Protein AF-A0A8Q3WLJ1-F1 (afdb_monomer)

Radius of gyration: 14.6 Å; Cα contacts (8 Å, |Δi|>4): 23; chains: 1; bounding box: 31×33×34 Å

InterPro domains:
  IPR040049 Ribosomal subunit protein mS25/mL61, mitochondrial [PTHR13274] (1-45)

Mean predicted aligned error: 11.58 Å

pLDDT: mean 70.31, std 15.2, range [31.91, 85.88]

Structure (mmCIF, N/CA/C/O backbone):
data_AF-A0A8Q3WLJ1-F1
#
_entry.id   AF-A0A8Q3WLJ1-F1
#
loop_
_atom_site.group_PDB
_atom_site.id
_atom_site.type_symbol
_atom_site.label_atom_id
_atom_site.label_alt_id
_atom_site.label_comp_id
_atom_site.label_asym_id
_atom_site.label_entity_id
_atom_site.label_seq_id
_atom_site.pdbx_PDB_ins_code
_atom_site.Cartn_x
_atom_site.Cartn_y
_atom_site.Cartn_z
_atom_site.occupancy
_atom_site.B_iso_or_equiv
_atom_site.auth_seq_id
_atom_site.auth_comp_id
_atom_site.auth_asym_id
_atom_site.auth_atom_id
_atom_site.pdbx_PDB_model_num
ATOM 1 N N . MET A 1 1 ? 15.062 -23.642 -0.218 1.00 54.94 1 MET A N 1
ATOM 2 C CA . MET A 1 1 ? 14.298 -23.254 -1.426 1.00 54.94 1 MET A CA 1
ATOM 3 C C . MET A 1 1 ? 14.362 -21.738 -1.573 1.00 54.94 1 MET A C 1
ATOM 5 O O . MET A 1 1 ? 13.996 -21.068 -0.614 1.00 54.94 1 MET A O 1
ATOM 9 N N . PRO A 1 2 ? 14.858 -21.185 -2.693 1.00 77.56 2 PRO A N 1
ATOM 10 C CA . PRO A 1 2 ? 14.873 -19.739 -2.908 1.00 77.56 2 PRO A CA 1
ATOM 11 C C . PRO A 1 2 ? 13.449 -19.212 -3.149 1.00 77.56 2 PRO A C 1
ATOM 13 O O . PRO A 1 2 ? 12.623 -19.877 -3.776 1.00 77.56 2 PRO A O 1
ATOM 16 N N . MET A 1 3 ? 13.145 -18.020 -2.634 1.00 77.44 3 MET A N 1
ATOM 17 C CA . MET A 1 3 ? 11.862 -17.358 -2.886 1.00 77.44 3 MET A CA 1
ATOM 18 C C . MET A 1 3 ? 11.712 -17.022 -4.376 1.00 77.44 3 MET A C 1
ATOM 20 O O . MET A 1 3 ? 12.601 -16.424 -4.972 1.00 77.44 3 MET A O 1
ATOM 24 N N . LYS A 1 4 ? 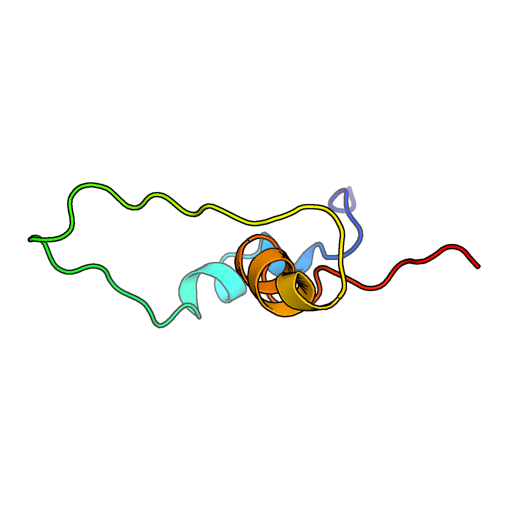10.564 -17.370 -4.971 1.00 77.19 4 LYS A N 1
ATOM 25 C CA . LYS A 1 4 ? 10.252 -17.090 -6.384 1.00 77.19 4 LYS A CA 1
ATOM 26 C C . LYS A 1 4 ? 10.001 -15.591 -6.622 1.00 77.19 4 LYS A C 1
ATOM 28 O O . LYS A 1 4 ? 9.084 -15.045 -6.006 1.00 77.19 4 LYS A O 1
ATOM 33 N N . GLY A 1 5 ? 10.732 -14.964 -7.548 1.00 77.00 5 GLY A N 1
ATOM 34 C CA . GLY A 1 5 ? 10.518 -13.584 -8.021 1.00 77.00 5 GLY A CA 1
ATOM 35 C C . GLY A 1 5 ? 11.794 -12.730 -8.038 1.00 77.00 5 GLY A C 1
ATOM 36 O O . GLY A 1 5 ? 12.743 -13.032 -7.322 1.00 77.00 5 GLY A O 1
ATOM 37 N N . ARG A 1 6 ? 11.806 -11.653 -8.840 1.00 78.38 6 ARG A N 1
ATOM 38 C CA . ARG A 1 6 ? 12.984 -10.781 -9.055 1.00 78.38 6 ARG A CA 1
ATOM 39 C C . ARG A 1 6 ? 13.410 -9.992 -7.807 1.00 78.38 6 ARG A C 1
ATOM 41 O O . ARG A 1 6 ? 14.590 -9.731 -7.622 1.00 78.38 6 ARG A O 1
ATOM 48 N N . PHE A 1 7 ? 12.462 -9.679 -6.917 1.00 76.00 7 PHE A N 1
ATOM 49 C CA . PHE A 1 7 ? 12.700 -8.944 -5.665 1.00 76.00 7 PHE A CA 1
ATOM 50 C C . PHE A 1 7 ? 12.127 -9.691 -4.444 1.00 76.00 7 PHE A C 1
ATOM 52 O O . PHE A 1 7 ? 11.038 -9.358 -3.967 1.00 76.00 7 PHE A O 1
ATOM 59 N N . PRO A 1 8 ? 12.836 -10.7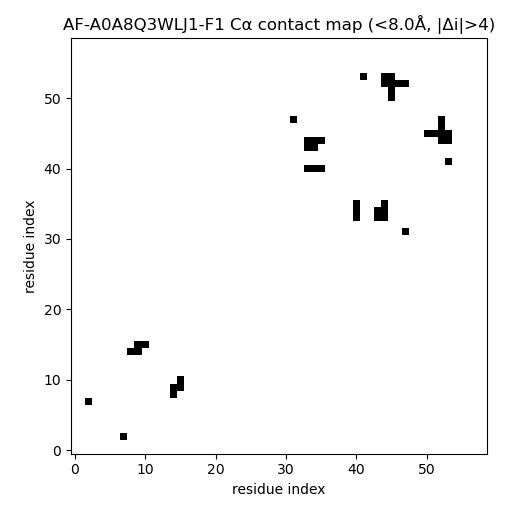01 -3.903 1.00 79.88 8 PRO A N 1
ATOM 60 C CA . PRO A 1 8 ? 12.354 -11.500 -2.770 1.00 79.88 8 PRO A CA 1
ATOM 61 C C . PRO A 1 8 ? 12.276 -10.707 -1.453 1.00 79.88 8 PRO A C 1
ATOM 63 O O . PRO A 1 8 ? 11.486 -11.053 -0.576 1.00 79.88 8 PRO A O 1
ATOM 66 N N . ILE A 1 9 ? 13.035 -9.611 -1.328 1.00 81.69 9 ILE A N 1
ATOM 67 C CA . ILE A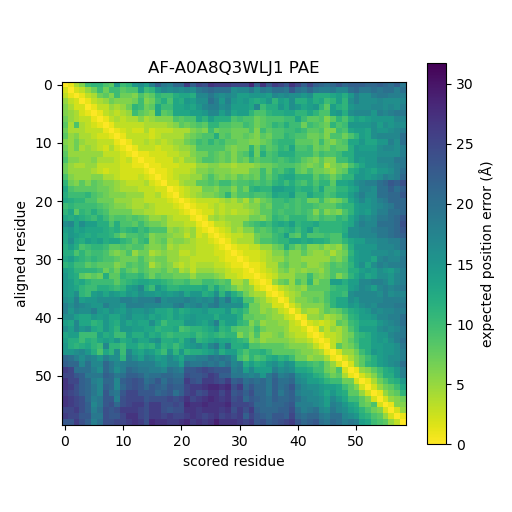 1 9 ? 13.063 -8.752 -0.133 1.00 81.69 9 ILE A CA 1
ATOM 68 C C . ILE A 1 9 ? 11.692 -8.148 0.213 1.00 81.69 9 ILE A C 1
ATOM 70 O O . ILE A 1 9 ? 11.374 -7.995 1.391 1.00 81.69 9 ILE A O 1
ATOM 74 N N . ARG A 1 10 ? 10.828 -7.907 -0.787 1.00 79.00 10 ARG A N 1
ATOM 75 C CA . ARG A 1 10 ? 9.482 -7.327 -0.603 1.00 79.00 10 ARG A CA 1
ATOM 76 C C . ARG A 1 10 ? 8.504 -8.236 0.152 1.00 79.00 10 ARG A C 1
ATOM 78 O O . ARG A 1 10 ? 7.403 -7.809 0.479 1.00 79.00 10 ARG A O 1
ATOM 85 N N . ARG A 1 11 ? 8.887 -9.491 0.406 1.00 78.94 11 ARG A N 1
ATOM 86 C CA . ARG A 1 11 ? 8.097 -10.481 1.159 1.00 78.94 11 ARG A CA 1
ATOM 87 C C . ARG A 1 11 ? 8.633 -10.730 2.571 1.00 78.94 11 ARG A C 1
ATOM 89 O O . ARG A 1 11 ? 8.153 -11.627 3.255 1.00 78.94 11 ARG A O 1
ATOM 96 N N . THR A 1 12 ? 9.647 -9.981 3.000 1.00 85.69 12 THR A N 1
ATOM 97 C CA . THR A 1 12 ? 10.216 -10.091 4.350 1.00 85.69 12 THR A CA 1
ATOM 98 C C . THR A 1 12 ? 9.400 -9.275 5.355 1.00 85.69 12 THR A C 1
ATOM 100 O O . THR A 1 12 ? 8.876 -8.215 5.016 1.00 85.69 12 THR A O 1
ATOM 103 N N . LEU A 1 13 ? 9.321 -9.740 6.610 1.00 82.25 13 LEU A N 1
ATOM 104 C CA . LEU A 1 13 ? 8.634 -9.010 7.689 1.00 82.25 13 LEU A CA 1
ATOM 105 C C . LEU A 1 13 ? 9.235 -7.618 7.906 1.00 82.25 13 LEU A C 1
ATOM 107 O O . LEU A 1 13 ? 8.504 -6.649 8.072 1.00 82.25 13 LEU A O 1
ATOM 111 N N . GLN A 1 14 ? 10.563 -7.513 7.827 1.00 84.19 14 GLN A N 1
ATOM 112 C CA . GLN A 1 14 ? 11.275 -6.250 7.986 1.00 84.19 14 GLN A CA 1
ATOM 113 C C . GLN A 1 14 ? 10.817 -5.202 6.963 1.00 84.19 14 GLN A C 1
ATOM 115 O O . GLN A 1 14 ? 10.568 -4.062 7.335 1.00 84.19 14 GLN A O 1
ATOM 120 N N . TYR A 1 15 ? 10.654 -5.585 5.696 1.00 82.06 15 TYR A N 1
ATOM 121 C CA . TYR A 1 15 ? 10.216 -4.666 4.648 1.00 82.06 15 TYR A CA 1
ATOM 122 C C . TYR A 1 15 ? 8.742 -4.250 4.801 1.00 82.06 15 TYR A C 1
ATOM 124 O O . TYR A 1 15 ? 8.396 -3.097 4.561 1.00 82.06 15 TYR A O 1
ATOM 132 N N . LEU A 1 16 ? 7.869 -5.161 5.249 1.00 82.38 16 LEU A N 1
ATOM 133 C CA . LEU A 1 16 ? 6.454 -4.853 5.491 1.00 82.38 16 LEU A CA 1
ATOM 134 C C . LEU A 1 16 ? 6.260 -3.914 6.691 1.00 82.38 16 LEU A C 1
ATOM 136 O O . LEU A 1 16 ? 5.433 -3.008 6.633 1.00 82.38 16 LEU A O 1
ATOM 140 N N . SER A 1 17 ? 7.043 -4.092 7.757 1.00 83.19 17 SER A N 1
ATOM 141 C CA . SER A 1 17 ? 6.976 -3.248 8.958 1.00 83.19 17 SER A CA 1
ATOM 142 C C . SER A 1 17 ? 7.644 -1.877 8.796 1.00 83.19 17 SER A C 1
ATOM 144 O O . SER A 1 17 ? 7.417 -1.000 9.620 1.00 83.19 17 SER A O 1
ATOM 146 N N . GLN A 1 18 ? 8.454 -1.671 7.752 1.00 85.00 18 GLN A N 1
ATOM 147 C CA . GLN A 1 18 ? 9.073 -0.374 7.437 1.00 85.00 18 GLN A CA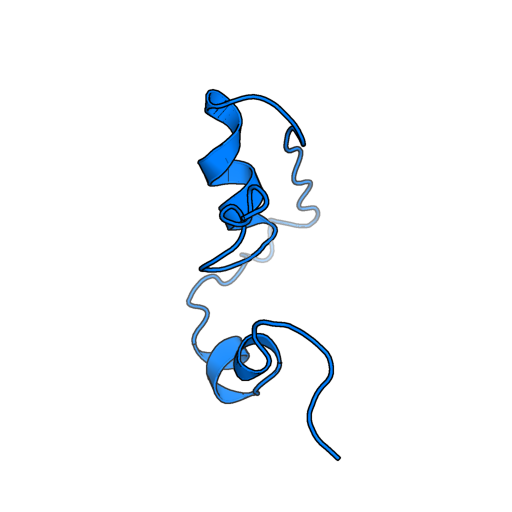 1
ATOM 148 C C . GLN A 1 18 ? 8.101 0.633 6.793 1.00 85.00 18 GLN A C 1
ATOM 150 O O . GLN A 1 18 ? 8.441 1.809 6.657 1.00 85.00 18 GLN A O 1
ATOM 155 N N . GLY A 1 19 ? 6.905 0.203 6.379 1.00 82.12 19 GLY A N 1
ATOM 156 C CA . GLY A 1 19 ? 5.897 1.085 5.792 1.00 82.12 19 GLY A CA 1
ATOM 157 C C . GLY A 1 19 ? 5.330 2.072 6.816 1.00 82.12 19 GLY A C 1
ATOM 158 O O . GLY A 1 19 ? 4.744 1.667 7.812 1.00 82.12 19 GLY A O 1
ATOM 159 N N . ASN A 1 20 ? 5.464 3.375 6.554 1.00 82.50 20 ASN A N 1
ATOM 160 C CA . ASN A 1 20 ? 5.095 4.436 7.505 1.00 82.50 20 ASN A CA 1
ATOM 161 C C . ASN A 1 20 ? 3.670 4.999 7.300 1.00 82.50 20 ASN A C 1
ATOM 163 O O . ASN A 1 20 ? 3.310 6.033 7.857 1.00 82.50 20 ASN A O 1
ATOM 167 N N . VAL A 1 21 ? 2.863 4.364 6.442 1.00 83.06 21 VAL A N 1
ATOM 168 C CA . VAL A 1 21 ? 1.515 4.831 6.090 1.00 83.06 21 VAL A CA 1
ATOM 169 C C . VAL A 1 21 ? 0.485 4.027 6.872 1.00 83.06 21 VAL A C 1
ATOM 171 O O . VAL A 1 21 ? 0.282 2.844 6.610 1.00 83.06 21 VAL A O 1
ATOM 174 N N . VAL A 1 22 ? -0.190 4.689 7.810 1.00 84.44 22 VAL A N 1
ATOM 175 C CA . VAL A 1 22 ? -1.293 4.118 8.591 1.00 84.44 22 VAL A CA 1
ATOM 176 C C . VAL A 1 22 ? -2.584 4.839 8.210 1.00 84.44 22 VAL A C 1
ATOM 178 O O . VAL A 1 22 ? -2.665 6.067 8.286 1.00 84.44 22 VAL A O 1
ATOM 181 N N . PHE A 1 23 ? -3.598 4.088 7.774 1.00 83.12 23 PHE A N 1
ATOM 182 C CA . PHE A 1 23 ? -4.913 4.652 7.471 1.00 83.12 23 PHE A CA 1
ATOM 183 C C . PHE A 1 23 ? -5.621 5.098 8.752 1.00 83.12 23 PHE A C 1
ATOM 185 O O . PHE A 1 23 ? -5.575 4.415 9.771 1.00 83.12 23 PHE A O 1
ATOM 192 N N . LYS A 1 24 ? -6.301 6.245 8.686 1.00 85.50 24 LYS A N 1
ATOM 193 C CA . LYS A 1 24 ? -7.223 6.684 9.741 1.00 85.50 24 LYS A CA 1
ATOM 194 C C . LYS A 1 24 ? -8.532 5.907 9.629 1.00 85.50 24 LYS A C 1
ATOM 196 O O . LYS A 1 24 ? -8.952 5.580 8.522 1.00 85.50 24 LYS A O 1
ATOM 201 N N . ASP A 1 25 ? -9.236 5.731 10.743 1.00 84.12 25 ASP A N 1
ATOM 202 C CA . ASP A 1 25 ? -10.479 4.944 10.805 1.00 84.12 25 ASP A CA 1
ATOM 203 C C . ASP A 1 25 ? -11.608 5.449 9.893 1.00 84.12 2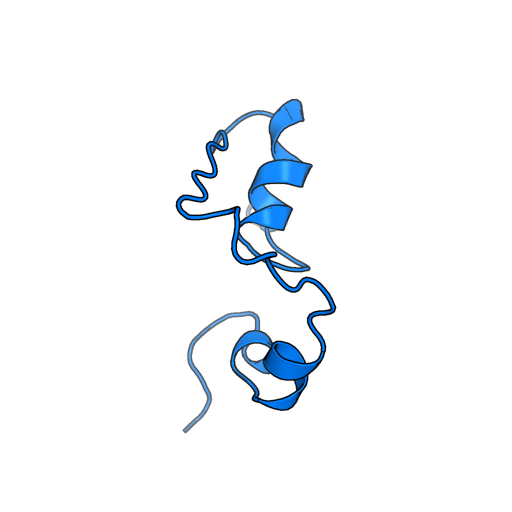5 ASP A C 1
ATOM 205 O O . ASP A 1 25 ? -12.540 4.699 9.585 1.00 84.12 25 ASP A O 1
ATOM 209 N N . SER A 1 26 ? -11.540 6.708 9.453 1.00 85.19 26 SER A N 1
ATOM 210 C CA . SER A 1 26 ? -12.472 7.316 8.500 1.00 85.19 26 SER A CA 1
ATOM 211 C C . SER A 1 26 ? -12.299 6.809 7.065 1.00 85.19 26 SER A C 1
ATOM 213 O O . SER A 1 26 ? -13.247 6.851 6.283 1.00 85.19 26 SER A O 1
ATOM 215 N N . VAL A 1 27 ? -11.115 6.311 6.705 1.00 82.00 27 VAL A N 1
ATOM 216 C CA . VAL A 1 27 ? -10.832 5.775 5.372 1.00 82.00 27 VAL A CA 1
ATOM 217 C C . VAL A 1 27 ? -11.255 4.309 5.349 1.00 82.00 27 VAL A C 1
ATOM 219 O O . VAL A 1 27 ? -10.563 3.443 5.875 1.00 82.00 27 VAL A O 1
ATOM 222 N N . LYS A 1 28 ? -12.425 4.027 4.764 1.00 79.81 28 LYS A N 1
ATOM 223 C CA . LYS A 1 28 ? -12.990 2.666 4.696 1.00 79.81 28 LYS A CA 1
ATOM 224 C C . LYS A 1 28 ? -12.657 1.920 3.406 1.00 79.81 28 LYS A C 1
ATOM 226 O O . LYS A 1 28 ? -12.524 0.702 3.432 1.00 79.81 28 LYS A O 1
ATOM 231 N N . VAL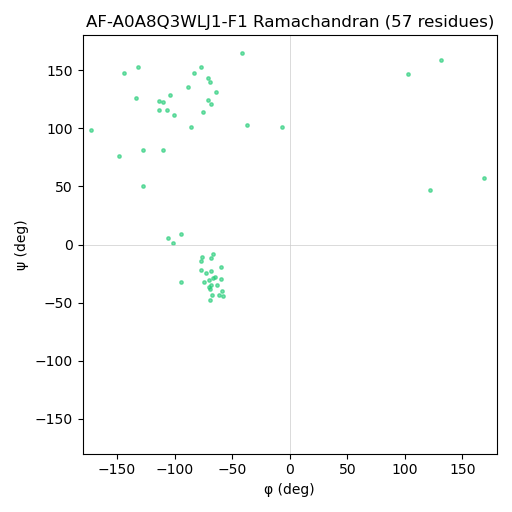 A 1 29 ? -12.532 2.633 2.287 1.00 85.88 29 VAL A N 1
ATOM 232 C CA . VAL A 1 29 ? -12.277 2.041 0.967 1.00 85.88 29 VAL A CA 1
ATOM 233 C C . VAL A 1 29 ? -11.166 2.825 0.277 1.00 85.88 29 VAL A C 1
ATOM 235 O O . VAL A 1 29 ? -11.261 4.042 0.140 1.00 85.88 29 VAL A O 1
ATOM 238 N N . MET A 1 30 ? -10.119 2.122 -0.161 1.00 83.50 30 MET A N 1
ATOM 239 C CA . MET A 1 30 ? -9.043 2.666 -0.989 1.00 83.50 30 MET A CA 1
ATOM 240 C C . MET A 1 30 ? -9.102 2.000 -2.365 1.00 83.50 30 MET A C 1
ATOM 242 O O . MET A 1 30 ? -8.885 0.796 -2.482 1.00 83.50 30 MET A O 1
ATOM 246 N N . THR A 1 31 ? -9.373 2.778 -3.410 1.00 84.00 31 THR A N 1
ATOM 247 C CA . THR A 1 31 ? -9.305 2.321 -4.805 1.00 84.00 31 THR A CA 1
ATOM 248 C C . THR A 1 31 ? -8.121 2.979 -5.497 1.00 84.00 31 THR A C 1
ATOM 250 O O . THR A 1 31 ? -8.052 4.206 -5.559 1.00 84.00 31 THR A O 1
ATOM 253 N N . VAL A 1 32 ? -7.202 2.178 -6.037 1.00 81.38 32 VAL A N 1
ATOM 254 C CA . VAL A 1 32 ? -6.057 2.668 -6.816 1.00 81.38 32 VAL A CA 1
ATOM 255 C C . VAL A 1 32 ? -6.304 2.348 -8.284 1.00 81.38 32 VAL A C 1
ATOM 257 O O . VAL A 1 32 ? -6.366 1.179 -8.655 1.00 81.38 32 VAL A O 1
ATOM 260 N N . ASN A 1 33 ? -6.440 3.383 -9.110 1.00 82.88 33 ASN A N 1
ATOM 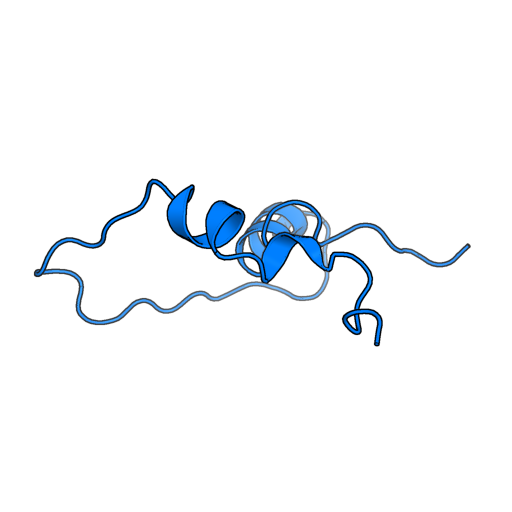261 C CA . ASN A 1 33 ? -6.503 3.253 -10.562 1.00 82.88 33 ASN A CA 1
ATOM 262 C C . ASN A 1 33 ? -5.161 3.694 -11.155 1.00 82.88 33 ASN A C 1
ATOM 264 O O . ASN A 1 33 ? -4.670 4.773 -10.826 1.00 82.88 33 ASN A O 1
ATOM 268 N N . TYR A 1 34 ? -4.560 2.865 -12.001 1.00 78.56 34 TYR A N 1
ATOM 269 C CA . TYR A 1 34 ? -3.299 3.173 -12.666 1.00 78.56 34 TYR A CA 1
ATOM 270 C C . TYR A 1 34 ? -3.300 2.614 -14.087 1.00 78.56 34 TYR A C 1
ATOM 272 O O . TYR A 1 34 ? -3.881 1.566 -14.365 1.00 78.56 34 TYR A O 1
ATOM 280 N N . ASN A 1 35 ? -2.611 3.311 -14.987 1.00 77.81 35 ASN A N 1
ATOM 281 C CA . ASN A 1 35 ? -2.502 2.902 -16.382 1.00 77.81 35 ASN A CA 1
ATOM 282 C C . ASN A 1 35 ? -1.311 1.960 -16.572 1.00 77.81 35 ASN A C 1
ATOM 284 O O . ASN A 1 35 ? -0.208 2.242 -16.102 1.00 77.81 35 ASN A O 1
ATOM 288 N N . THR A 1 36 ? -1.496 0.877 -17.324 1.00 68.88 36 THR A N 1
ATOM 289 C CA . THR A 1 36 ? -0.446 -0.114 -17.630 1.00 68.88 36 THR A CA 1
ATOM 290 C C . THR A 1 36 ? 0.548 0.343 -18.699 1.00 68.88 36 THR A C 1
ATOM 292 O O . THR A 1 36 ? 1.677 -0.133 -18.700 1.00 68.88 36 THR A O 1
ATOM 295 N N . HIS A 1 37 ? 0.179 1.306 -19.551 1.00 68.69 37 HIS A N 1
ATOM 296 C CA . HIS A 1 37 ? 1.012 1.812 -20.651 1.00 68.69 37 HIS A CA 1
ATOM 297 C C . HIS A 1 37 ? 1.059 3.352 -20.665 1.00 68.69 37 HIS A C 1
ATOM 299 O O . HIS A 1 37 ? 0.148 4.002 -20.148 1.00 68.69 37 HIS A O 1
ATOM 305 N N . GLY A 1 38 ? 2.145 3.928 -21.200 1.00 66.44 38 GLY A N 1
ATOM 306 C CA . GLY A 1 38 ? 2.391 5.380 -21.288 1.00 66.44 38 GLY A CA 1
ATOM 307 C C . GLY A 1 38 ? 3.381 5.934 -20.248 1.00 66.44 38 GLY A C 1
ATOM 308 O O . GLY A 1 38 ? 3.442 5.446 -19.122 1.00 66.44 38 GLY A O 1
ATOM 309 N N . GLU A 1 39 ? 4.159 6.954 -20.603 1.00 66.69 39 GLU A N 1
ATOM 310 C CA . GLU A 1 39 ? 5.231 7.507 -19.745 1.00 66.69 39 GLU A CA 1
ATOM 311 C C . GLU A 1 39 ? 4.689 8.232 -18.501 1.00 66.69 39 GLU A C 1
ATOM 313 O O . GLU A 1 39 ? 5.219 8.099 -17.404 1.00 66.69 39 GLU A O 1
ATOM 318 N N . LEU A 1 40 ? 3.537 8.899 -18.622 1.00 69.31 40 LEU A N 1
ATOM 319 C CA . LEU A 1 40 ? 2.916 9.664 -17.530 1.00 69.31 40 LEU A CA 1
ATOM 320 C C . LEU A 1 40 ? 2.380 8.793 -16.370 1.00 69.31 40 LEU A C 1
ATOM 322 O O . LEU A 1 40 ? 2.005 9.317 -15.324 1.00 69.31 40 LEU A O 1
ATOM 326 N N . GLY A 1 41 ? 2.312 7.467 -16.550 1.00 64.31 41 GLY A N 1
ATOM 327 C CA . GLY A 1 41 ? 1.793 6.509 -15.564 1.00 64.31 41 GLY A CA 1
ATOM 328 C C . GLY A 1 41 ? 2.866 5.748 -14.781 1.00 64.31 41 GLY A C 1
ATOM 329 O O . GLY A 1 41 ? 2.524 4.894 -13.963 1.00 64.31 41 GLY A O 1
ATOM 330 N N . GLU A 1 42 ? 4.148 6.021 -15.027 1.00 65.81 42 GLU A N 1
ATOM 331 C CA . GLU A 1 42 ? 5.261 5.252 -14.461 1.00 65.81 42 GLU A CA 1
ATOM 332 C C . GLU A 1 42 ? 5.295 5.307 -12.924 1.00 65.81 42 GLU A C 1
ATOM 334 O O . GLU A 1 42 ? 5.389 4.270 -12.265 1.00 65.81 42 GLU A O 1
ATOM 339 N N . GLY A 1 43 ? 5.080 6.490 -12.338 1.00 68.56 43 GLY A N 1
ATOM 340 C CA . GLY A 1 43 ? 5.01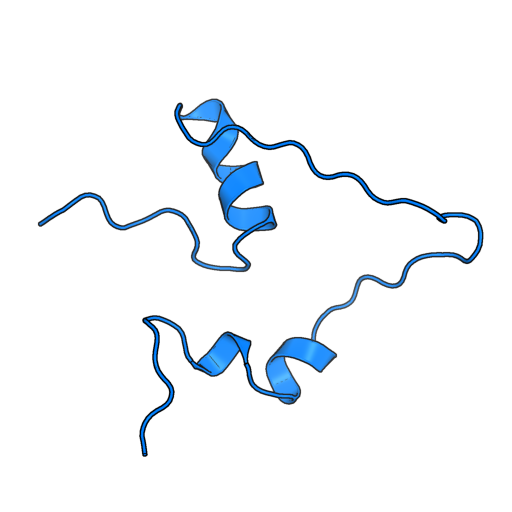3 6.661 -10.883 1.00 68.56 43 GLY A CA 1
ATOM 341 C C . GLY A 1 43 ? 3.846 5.912 -10.226 1.00 68.56 43 GLY A C 1
ATOM 342 O O . GLY A 1 43 ? 3.996 5.359 -9.139 1.00 68.56 43 GLY A O 1
ATOM 343 N N . ALA A 1 44 ? 2.694 5.818 -10.899 1.00 66.88 44 ALA A N 1
ATOM 344 C CA . ALA A 1 44 ? 1.535 5.080 -10.391 1.00 66.88 44 ALA A CA 1
ATOM 345 C C . ALA A 1 44 ? 1.725 3.554 -10.489 1.00 66.88 44 ALA A C 1
ATOM 347 O O . ALA A 1 44 ? 1.273 2.818 -9.609 1.00 66.88 44 ALA A O 1
ATOM 348 N N . ARG A 1 45 ? 2.448 3.067 -11.510 1.00 62.47 45 ARG A N 1
ATOM 349 C CA . ARG A 1 45 ? 2.860 1.654 -11.593 1.00 62.47 45 ARG A CA 1
ATOM 350 C C . ARG A 1 45 ? 3.865 1.300 -10.514 1.00 62.47 45 ARG A C 1
ATOM 352 O O . ARG A 1 45 ? 3.701 0.281 -9.855 1.00 62.47 45 ARG A O 1
ATOM 359 N N . PHE A 1 46 ? 4.847 2.166 -10.287 1.00 59.12 46 PHE A N 1
ATOM 360 C CA . PHE A 1 46 ? 5.821 2.011 -9.210 1.00 59.12 46 PHE A CA 1
ATOM 361 C C . PHE A 1 46 ? 5.176 2.101 -7.817 1.00 59.12 46 PHE A C 1
ATOM 363 O O . PHE A 1 46 ? 5.657 1.498 -6.863 1.00 59.12 46 PHE A O 1
ATOM 370 N N . TRP A 1 47 ? 4.060 2.821 -7.675 1.00 52.28 47 TRP A N 1
ATOM 371 C CA . TRP A 1 47 ? 3.292 2.839 -6.430 1.00 52.28 47 TRP A CA 1
ATOM 372 C C . TRP A 1 47 ? 2.598 1.496 -6.155 1.00 52.28 47 TRP A C 1
ATOM 374 O O . TRP A 1 47 ? 2.708 0.959 -5.055 1.00 52.28 47 TRP A O 1
ATOM 384 N N . GLY A 1 48 ? 1.916 0.923 -7.156 1.00 57.34 48 GLY A N 1
ATOM 385 C CA . GLY A 1 48 ? 1.278 -0.397 -7.036 1.00 57.34 48 GLY A CA 1
ATOM 386 C C . GLY A 1 48 ? 2.281 -1.555 -6.971 1.00 57.34 48 GLY A C 1
ATOM 387 O O . GLY A 1 48 ? 2.046 -2.564 -6.307 1.00 57.34 48 GLY A O 1
ATOM 388 N N . ALA A 1 49 ? 3.431 -1.394 -7.617 1.00 53.09 49 ALA A N 1
ATOM 389 C CA . ALA A 1 49 ? 4.566 -2.292 -7.560 1.00 53.09 49 ALA A CA 1
ATOM 390 C C . ALA A 1 49 ? 5.686 -1.593 -6.787 1.00 53.09 49 ALA A C 1
ATOM 392 O O . ALA A 1 49 ? 6.571 -1.025 -7.415 1.00 53.09 49 ALA A O 1
ATOM 393 N N . GLY A 1 50 ? 5.617 -1.633 -5.445 1.00 48.53 50 GLY A N 1
ATOM 394 C CA . GLY A 1 50 ? 6.535 -0.941 -4.521 1.00 48.53 50 GLY A CA 1
ATOM 395 C C . GLY A 1 50 ? 8.021 -0.979 -4.922 1.00 48.53 50 GLY A C 1
ATOM 396 O O . GLY A 1 50 ? 8.411 -1.797 -5.747 1.00 48.53 50 GLY A O 1
ATOM 397 N N . PRO A 1 51 ? 8.887 -0.142 -4.330 1.00 42.53 51 PRO A N 1
ATOM 398 C CA . PRO A 1 51 ? 10.102 0.389 -4.936 1.00 42.53 51 PRO A CA 1
ATOM 399 C C . PRO A 1 51 ? 10.861 -0.586 -5.839 1.00 42.53 51 PRO A C 1
ATOM 401 O O . PRO A 1 51 ? 11.526 -1.518 -5.382 1.00 42.53 51 PRO A O 1
ATOM 404 N N . GLY A 1 52 ? 10.702 -0.376 -7.146 1.00 51.44 52 GLY A N 1
ATOM 405 C CA . GLY A 1 52 ? 11.377 -1.075 -8.243 1.00 51.44 52 GLY A CA 1
ATOM 406 C C . GLY A 1 52 ? 10.411 -1.759 -9.214 1.00 51.44 52 GLY A C 1
ATOM 407 O O . GLY A 1 52 ? 10.580 -2.942 -9.497 1.00 51.44 52 GLY A O 1
ATOM 408 N N . GLY A 1 53 ? 9.360 -1.066 -9.652 1.00 46.53 53 GLY A N 1
ATOM 409 C CA . GLY A 1 53 ? 8.294 -1.631 -10.479 1.00 46.53 53 GLY A CA 1
ATOM 410 C C . GLY A 1 53 ? 7.995 -0.861 -11.763 1.00 46.53 53 GLY A C 1
ATOM 411 O O . GLY A 1 53 ? 6.836 -0.551 -11.992 1.00 46.53 53 GLY A O 1
ATOM 412 N N . CYS A 1 54 ? 9.009 -0.537 -12.569 1.00 43.62 54 CYS A N 1
ATOM 413 C CA . CYS A 1 54 ? 8.901 -0.319 -14.021 1.00 43.62 54 CYS A CA 1
ATOM 414 C C . CYS A 1 54 ? 10.331 -0.163 -14.560 1.00 43.62 54 CYS A C 1
ATOM 416 O O . CYS A 1 54 ? 10.957 0.866 -14.355 1.00 43.62 54 CYS A O 1
ATOM 418 N N . GLY A 1 55 ? 10.905 -1.223 -15.120 1.00 43.47 55 GLY A N 1
ATOM 419 C CA . GLY A 1 55 ? 12.314 -1.242 -15.515 1.00 43.47 55 GLY A CA 1
ATOM 420 C C . GLY A 1 55 ? 12.759 -2.649 -15.876 1.00 43.47 55 GLY A C 1
ATOM 421 O O . GLY A 1 55 ? 13.639 -3.196 -15.224 1.00 43.47 55 GLY A O 1
ATOM 422 N N . ASP A 1 56 ? 12.055 -3.236 -16.841 1.00 42.41 56 ASP A N 1
ATOM 423 C CA . ASP A 1 56 ? 12.525 -4.311 -17.717 1.00 42.41 56 ASP A CA 1
ATOM 424 C C . ASP A 1 56 ? 11.803 -4.117 -19.049 1.00 42.41 56 ASP A C 1
ATOM 426 O O . ASP A 1 56 ? 10.816 -4.786 -19.352 1.00 42.41 56 ASP A O 1
ATOM 430 N N . GLN A 1 57 ? 12.252 -3.129 -19.822 1.00 41.19 57 GLN A N 1
ATOM 431 C CA . GLN A 1 57 ? 12.267 -3.348 -21.258 1.00 41.19 57 GLN A CA 1
ATOM 432 C C . GLN A 1 57 ? 13.447 -4.282 -21.520 1.00 41.19 57 GLN A C 1
ATOM 434 O O . GLN A 1 57 ? 14.587 -3.959 -21.211 1.00 41.19 57 GLN A O 1
ATOM 439 N N . GLU A 1 58 ? 13.094 -5.476 -21.971 1.00 38.41 58 GLU A N 1
ATOM 440 C CA . GLU A 1 58 ? 13.862 -6.397 -22.803 1.00 38.41 58 GLU A CA 1
ATOM 441 C C . GLU A 1 58 ? 15.199 -5.850 -23.354 1.00 38.41 58 GLU A C 1
ATOM 443 O O . GLU A 1 58 ? 15.215 -5.108 -24.339 1.00 38.41 58 GLU A O 1
ATOM 448 N N . GLN A 1 59 ? 16.309 -6.247 -22.714 1.00 31.91 59 GLN A N 1
ATOM 449 C CA . GLN A 1 59 ? 17.565 -6.722 -23.326 1.00 31.91 59 GLN A CA 1
ATOM 450 C C . GLN A 1 59 ? 18.528 -7.258 -22.261 1.00 31.91 59 GLN A C 1
ATOM 452 O O . GLN A 1 59 ? 18.758 -6.556 -21.251 1.00 31.91 59 GLN A O 1
#

Organism: Homo sapiens (NCBI:txid9606)

Secondary structure (DSSP, 8-state):
-PPSSS-GGGGSHHHHHT------TT---------S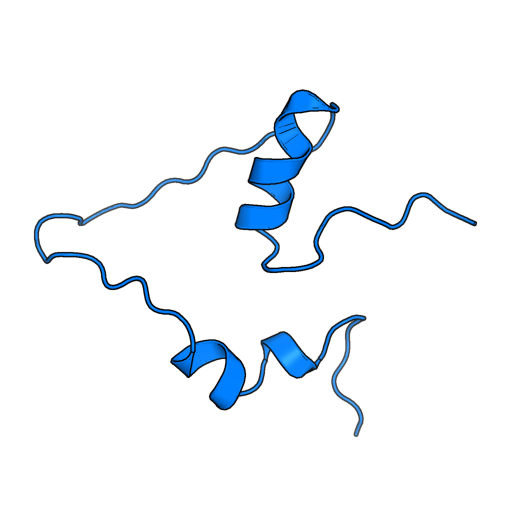SSGGGHHHHHHHS-SS-S-----

Sequence (59 aa):
MPMKGRFPIRRTLQYLSQGNVVFKDSVKVMTVNYNTHGELGEGARFWGAGPGGCGDQEQ

Solvent-accessible surface area (backbone atoms only — not comparable to full-atom values): 4258 Å² total; per-residue (Å²): 133,84,70,87,64,99,64,53,63,77,75,37,69,70,56,61,70,66,61,88,80,77,84,56,90,86,68,83,78,87,84,87,87,66,52,94,68,66,80,93,26,49,68,50,36,25,61,78,33,57,98,83,36,84,90,77,80,91,125

Foldseek 3Di:
DDDDDPCPVCVDPVNVVPDPDDDDPVCDDDDQDADPDDPVRPVSQCVVVPNPGDDDDDD